Protein AF-A0A2V7I3N5-F1 (afdb_monomer_lite)

Foldseek 3Di:
DAFVVVLVVLVVVLVPDPDPVVNVVSVVVVLVPDDPVCNQLSVCVSVVHLGGPVDPFDLPDPDDDDDDDDDPDSRHGSVNSNVVSVVSSVD

Secondary structure (DSSP, 8-state):
--BHHHHHHHHHHHHH---HHHHHHHHHHHHHHS-GGGHHHHHHHHTT-SS-TT-------S-PPPP-PPPSS---BHHHHHHHHHHHHT-

Structure (mmCIF, N/CA/C/O backbone):
data_AF-A0A2V7I3N5-F1
#
_entry.id   AF-A0A2V7I3N5-F1
#
loop_
_atom_site.group_PDB
_atom_site.id
_atom_site.type_symbol
_atom_site.label_atom_id
_atom_site.label_alt_id
_atom_site.label_comp_id
_atom_site.label_asym_id
_atom_site.label_entity_id
_atom_site.label_seq_id
_atom_site.pdbx_PDB_ins_code
_atom_site.Cartn_x
_atom_site.Cartn_y
_atom_site.Cartn_z
_atom_site.occupancy
_atom_site.B_iso_or_equiv
_atom_site.auth_seq_id
_atom_site.auth_comp_id
_atom_site.auth_asym_id
_atom_site.auth_atom_id
_atom_site.pdbx_PDB_model_num
ATOM 1 N N . MET A 1 1 ? -1.489 -12.512 7.830 1.00 85.75 1 MET A N 1
ATOM 2 C CA . MET A 1 1 ? -0.550 -11.374 7.826 1.00 85.75 1 MET A CA 1
ATOM 3 C C . MET A 1 1 ? 0.335 -11.495 6.611 1.00 85.75 1 MET A C 1
ATOM 5 O O . MET A 1 1 ? 0.914 -12.555 6.395 1.00 85.75 1 MET A O 1
ATOM 9 N N . THR A 1 2 ? 0.387 -10.442 5.810 1.00 94.25 2 THR A N 1
ATOM 10 C CA . THR A 1 2 ? 1.047 -10.450 4.502 1.00 94.25 2 THR A CA 1
ATOM 11 C C . THR A 1 2 ? 2.511 -10.041 4.628 1.00 94.25 2 THR A C 1
ATOM 13 O O . THR A 1 2 ? 2.813 -9.009 5.236 1.00 94.25 2 THR A O 1
ATOM 16 N N . GLN A 1 3 ? 3.425 -10.803 4.019 1.00 95.69 3 GLN A N 1
ATOM 17 C CA . GLN A 1 3 ? 4.849 -10.472 4.043 1.00 95.69 3 GLN A CA 1
ATOM 18 C C . GLN A 1 3 ? 5.178 -9.355 3.039 1.00 95.69 3 GLN A C 1
ATOM 20 O O . GLN A 1 3 ? 4.708 -9.349 1.898 1.00 95.69 3 GLN A O 1
ATOM 25 N N . LEU A 1 4 ? 6.060 -8.424 3.416 1.00 95.81 4 LEU A N 1
ATOM 26 C CA . LEU A 1 4 ? 6.480 -7.318 2.552 1.00 95.81 4 LEU A CA 1
ATOM 27 C C . LEU A 1 4 ? 7.162 -7.815 1.269 1.00 95.81 4 LEU A C 1
ATOM 29 O O . LEU A 1 4 ? 6.988 -7.215 0.210 1.00 95.81 4 LEU A O 1
ATOM 33 N N . HIS A 1 5 ? 7.920 -8.914 1.327 1.00 95.38 5 HIS A N 1
ATOM 34 C CA . HIS A 1 5 ? 8.593 -9.442 0.137 1.00 95.38 5 HIS A CA 1
ATOM 35 C C . HIS A 1 5 ? 7.606 -9.989 -0.908 1.00 95.38 5 HIS A C 1
ATOM 37 O O . HIS A 1 5 ? 7.861 -9.870 -2.106 1.00 95.38 5 HIS A O 1
ATOM 43 N N . GLU A 1 6 ? 6.466 -10.545 -0.486 1.00 95.44 6 GLU A N 1
ATOM 44 C CA . GLU A 1 6 ? 5.401 -10.993 -1.393 1.00 95.44 6 GLU A CA 1
ATOM 45 C C . GLU A 1 6 ? 4.748 -9.794 -2.084 1.00 95.44 6 GLU A C 1
ATOM 47 O O . GLU A 1 6 ? 4.540 -9.801 -3.301 1.00 95.44 6 GLU A O 1
ATOM 52 N N . PHE A 1 7 ? 4.504 -8.725 -1.321 1.00 96.88 7 PHE A N 1
ATOM 53 C CA . PHE A 1 7 ? 4.026 -7.453 -1.851 1.00 96.88 7 PHE A CA 1
ATOM 54 C C . PHE A 1 7 ? 5.018 -6.835 -2.851 1.00 96.88 7 PHE A C 1
ATOM 56 O O . PHE A 1 7 ? 4.634 -6.433 -3.949 1.00 96.88 7 PHE A O 1
ATOM 63 N N . ALA A 1 8 ? 6.312 -6.810 -2.524 1.00 96.19 8 ALA A N 1
ATOM 64 C CA . ALA A 1 8 ? 7.351 -6.309 -3.420 1.00 96.19 8 ALA A CA 1
ATOM 65 C C . ALA A 1 8 ? 7.436 -7.132 -4.720 1.00 96.19 8 ALA A C 1
ATOM 67 O O . ALA A 1 8 ? 7.542 -6.566 -5.811 1.00 96.19 8 ALA A O 1
ATOM 68 N N . ALA A 1 9 ? 7.309 -8.460 -4.629 1.00 96.06 9 ALA A N 1
ATOM 69 C CA . ALA A 1 9 ? 7.256 -9.337 -5.796 1.00 96.06 9 ALA A CA 1
ATOM 70 C C . ALA A 1 9 ? 6.027 -9.052 -6.680 1.00 96.06 9 ALA A C 1
ATOM 72 O O . ALA A 1 9 ? 6.133 -9.059 -7.910 1.00 96.06 9 ALA A O 1
ATOM 73 N N . LEU A 1 10 ? 4.865 -8.756 -6.082 1.00 97.12 10 LEU A N 1
ATOM 74 C CA . LEU A 1 10 ? 3.690 -8.283 -6.818 1.00 97.12 10 LEU A CA 1
ATOM 75 C C . LEU A 1 10 ? 3.985 -6.971 -7.554 1.00 97.12 10 LEU A C 1
ATOM 77 O O . LEU A 1 10 ? 3.706 -6.888 -8.750 1.00 97.12 10 LEU A O 1
ATOM 81 N N . CYS A 1 11 ? 4.574 -5.976 -6.886 1.00 97.50 11 CYS A N 1
ATOM 82 C CA . CYS A 1 11 ? 4.941 -4.702 -7.509 1.00 97.50 11 CYS A CA 1
ATOM 83 C C . CYS A 1 11 ? 5.855 -4.901 -8.727 1.00 97.50 11 CYS A C 1
ATOM 85 O O . CYS A 1 11 ? 5.562 -4.362 -9.793 1.00 97.50 11 CYS A O 1
ATOM 87 N N . GLY A 1 12 ? 6.874 -5.764 -8.630 1.00 97.12 12 GLY A N 1
ATOM 88 C CA . GLY A 1 12 ? 7.745 -6.087 -9.768 1.00 97.12 12 GLY A CA 1
ATOM 89 C C . GLY A 1 12 ? 7.002 -6.737 -10.946 1.00 97.12 12 GLY A C 1
ATOM 90 O O . GLY A 1 12 ? 7.240 -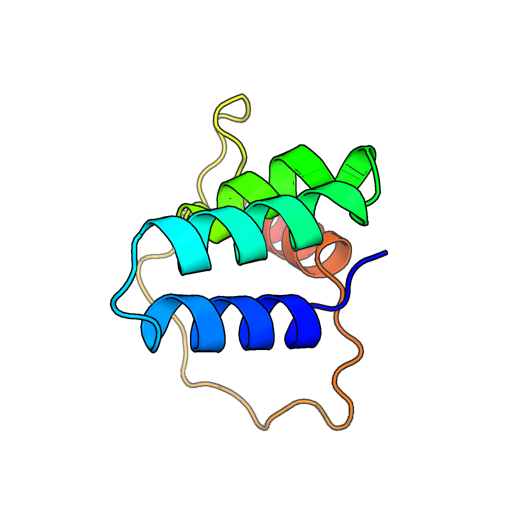6.412 -12.113 1.00 97.12 12 GLY A O 1
ATOM 91 N N . ARG A 1 13 ? 6.025 -7.614 -10.675 1.00 96.69 13 ARG A N 1
ATOM 92 C CA . ARG A 1 13 ? 5.156 -8.197 -11.720 1.00 96.69 13 ARG A CA 1
ATOM 93 C C . ARG A 1 13 ? 4.237 -7.149 -12.357 1.00 96.69 13 ARG A C 1
ATOM 95 O O . ARG A 1 13 ? 3.970 -7.208 -13.557 1.00 96.69 13 ARG A O 1
ATOM 102 N N . LEU A 1 14 ? 3.735 -6.198 -11.568 1.00 96.69 14 LEU A N 1
ATOM 103 C CA . LEU A 1 14 ? 2.897 -5.101 -12.059 1.00 96.69 14 LEU A CA 1
ATOM 104 C C . LEU A 1 14 ? 3.689 -4.115 -12.918 1.00 96.69 14 LEU A C 1
ATOM 106 O O . LEU A 1 14 ? 3.155 -3.617 -13.910 1.00 96.69 14 LEU A O 1
ATOM 110 N N . GLU A 1 15 ? 4.936 -3.835 -12.555 1.00 95.81 15 GLU A N 1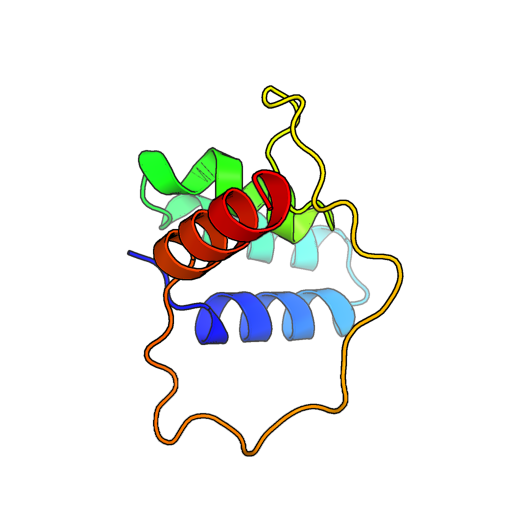
ATOM 111 C CA . GLU A 1 15 ? 5.834 -2.950 -13.295 1.00 95.81 15 GLU A CA 1
ATOM 112 C C . GLU A 1 15 ? 6.186 -3.533 -14.669 1.00 95.81 15 GLU A C 1
ATOM 114 O O . GLU A 1 15 ? 6.020 -2.868 -15.689 1.00 95.81 15 GLU A O 1
ATOM 119 N N . THR A 1 16 ? 6.566 -4.812 -14.703 1.00 95.62 16 THR A N 1
ATOM 120 C CA . THR A 1 16 ? 6.991 -5.512 -15.928 1.00 95.62 16 THR A CA 1
ATOM 121 C C . THR A 1 16 ? 5.844 -5.879 -16.875 1.00 95.62 16 THR A C 1
ATOM 123 O O . THR A 1 16 ? 6.078 -6.154 -18.053 1.00 95.62 16 THR A O 1
ATOM 126 N N . SER A 1 17 ? 4.592 -5.878 -16.408 1.00 93.62 17 SER A N 1
ATOM 127 C CA . SER A 1 17 ? 3.437 -6.185 -17.255 1.00 93.62 17 SER A CA 1
ATOM 128 C C . SER A 1 17 ? 3.023 -4.986 -18.127 1.00 93.62 17 SER A C 1
ATOM 130 O O . SER A 1 17 ? 2.727 -3.914 -17.595 1.00 93.62 17 SER A O 1
ATOM 132 N N . PRO A 1 18 ? 2.892 -5.133 -19.459 1.00 88.56 18 PRO A N 1
ATOM 133 C CA . PRO A 1 18 ? 2.402 -4.057 -20.321 1.00 88.56 18 PRO A CA 1
ATOM 134 C C . PRO A 1 18 ? 0.868 -4.020 -20.424 1.00 88.56 18 PRO A C 1
ATOM 136 O O . PRO A 1 18 ? 0.303 -3.045 -20.919 1.00 88.56 18 PRO A O 1
ATOM 139 N N . ARG A 1 19 ? 0.159 -5.074 -19.988 1.00 95.44 19 ARG A N 1
ATOM 140 C CA . ARG A 1 19 ? -1.286 -5.212 -20.224 1.00 95.44 19 ARG A CA 1
ATOM 141 C C . ARG A 1 19 ? -2.092 -4.809 -19.000 1.00 95.44 19 ARG A C 1
ATOM 143 O O . ARG A 1 19 ? -1.993 -5.414 -17.936 1.00 95.44 19 ARG A O 1
ATOM 150 N N . ARG A 1 20 ? -2.986 -3.836 -19.181 1.00 96.00 20 ARG A N 1
ATOM 151 C CA . ARG A 1 20 ? -3.877 -3.343 -18.118 1.00 96.00 20 ARG A CA 1
ATOM 152 C C . ARG A 1 20 ? -4.720 -4.452 -17.472 1.00 96.00 20 ARG A C 1
ATOM 154 O O . ARG A 1 20 ? -4.875 -4.448 -16.256 1.00 96.00 20 ARG A O 1
ATOM 161 N N . LEU A 1 21 ? -5.248 -5.393 -18.260 1.00 97.56 21 LEU A N 1
ATOM 162 C CA . LEU A 1 21 ? -6.064 -6.498 -17.736 1.00 97.56 21 LEU A CA 1
ATOM 163 C C . LEU A 1 21 ? -5.242 -7.494 -16.910 1.00 97.56 21 LEU A C 1
ATOM 165 O O . LEU A 1 21 ? -5.727 -7.970 -15.887 1.00 97.56 21 LEU A O 1
ATOM 169 N N . ASP A 1 22 ? -3.987 -7.742 -17.295 1.00 96.19 22 ASP A N 1
ATOM 170 C CA . ASP A 1 22 ? -3.082 -8.592 -16.518 1.00 96.19 22 ASP A CA 1
ATOM 171 C C . ASP A 1 22 ? -2.809 -7.949 -15.152 1.00 96.19 22 ASP A C 1
ATOM 173 O O . ASP A 1 22 ? -2.936 -8.614 -14.126 1.00 96.19 22 ASP A O 1
ATOM 177 N N . LYS A 1 23 ? -2.540 -6.633 -15.113 1.00 97.31 23 LYS A N 1
ATOM 178 C CA . LYS A 1 23 ? -2.389 -5.891 -13.848 1.00 97.31 23 LYS A CA 1
ATOM 179 C C . LYS A 1 23 ? -3.646 -5.963 -12.983 1.00 97.31 23 LYS A C 1
ATOM 181 O O . LYS A 1 23 ? -3.542 -6.208 -11.786 1.00 97.31 23 LYS A O 1
ATOM 186 N N . LEU A 1 24 ? -4.827 -5.794 -13.583 1.00 97.75 24 LEU A N 1
ATOM 187 C CA . LEU A 1 24 ? -6.101 -5.889 -12.865 1.00 97.75 24 LEU A CA 1
ATOM 188 C C . LEU A 1 24 ? -6.274 -7.271 -12.230 1.00 97.75 24 LEU A C 1
ATOM 190 O O . LEU A 1 24 ? -6.629 -7.353 -11.058 1.00 97.75 24 LEU A O 1
ATOM 194 N N . ARG A 1 25 ? -5.975 -8.348 -12.968 1.00 97.31 25 ARG A N 1
ATOM 195 C CA . ARG A 1 25 ? -6.044 -9.716 -12.440 1.00 97.31 25 ARG A CA 1
ATOM 196 C C . ARG A 1 25 ? -5.087 -9.920 -11.267 1.00 97.31 25 ARG A C 1
ATOM 198 O O . ARG A 1 25 ? -5.514 -10.443 -10.245 1.00 97.31 25 ARG A O 1
ATOM 205 N N . LEU A 1 26 ? -3.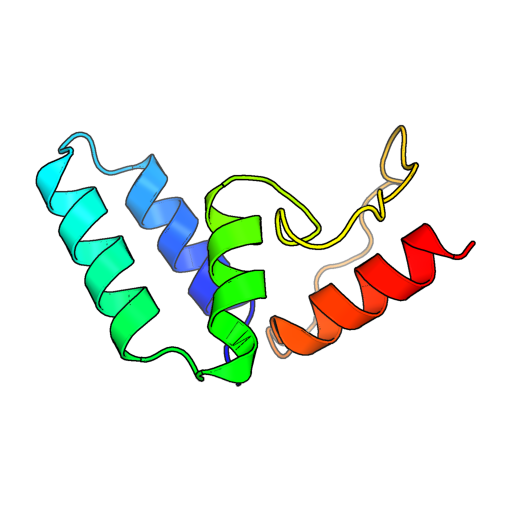838 -9.472 -11.396 1.00 97.25 26 LEU A N 1
ATOM 206 C CA . LEU A 1 26 ? -2.822 -9.576 -10.343 1.00 97.25 26 LEU A CA 1
ATOM 207 C C . LEU A 1 26 ? -3.245 -8.859 -9.058 1.00 97.25 26 LEU A C 1
ATOM 209 O O . LEU A 1 26 ? -3.177 -9.437 -7.976 1.00 97.25 26 LEU A O 1
ATOM 213 N N . VAL A 1 27 ? -3.727 -7.620 -9.181 1.00 97.25 27 VAL A N 1
ATOM 214 C CA . VAL A 1 27 ? -4.226 -6.849 -8.035 1.00 97.25 27 VAL A CA 1
ATOM 215 C C . VAL A 1 27 ? -5.461 -7.516 -7.429 1.00 97.25 27 VAL A C 1
ATOM 217 O O . VAL A 1 27 ? -5.550 -7.641 -6.213 1.00 97.25 27 VAL A O 1
ATOM 220 N N . ALA A 1 28 ? -6.402 -7.990 -8.249 1.00 97.81 28 ALA A N 1
ATOM 221 C CA . ALA A 1 28 ? -7.607 -8.655 -7.759 1.00 97.81 28 ALA A CA 1
ATOM 222 C C . ALA A 1 28 ? -7.311 -9.983 -7.042 1.00 97.81 28 ALA A C 1
ATOM 224 O O . ALA A 1 28 ? -8.022 -10.334 -6.104 1.00 97.81 28 ALA A O 1
ATOM 225 N N . GLU A 1 29 ? -6.301 -10.733 -7.488 1.00 96.88 29 GLU A N 1
ATOM 226 C CA . GLU A 1 29 ? -5.829 -11.949 -6.816 1.00 96.88 29 GLU A CA 1
ATOM 227 C C . GLU A 1 29 ? -5.190 -11.624 -5.465 1.00 96.88 29 GLU A C 1
ATOM 229 O O . GLU A 1 29 ? -5.543 -12.251 -4.472 1.00 96.88 29 GLU A O 1
ATOM 234 N N . PHE A 1 30 ? -4.331 -10.604 -5.411 1.00 96.75 30 PHE A N 1
ATOM 235 C CA . PHE A 1 30 ? -3.721 -10.137 -4.167 1.00 96.75 30 PHE A CA 1
ATOM 236 C C . PHE A 1 30 ? -4.763 -9.667 -3.142 1.00 96.75 30 PHE A C 1
ATOM 238 O O . PHE A 1 30 ? -4.766 -10.124 -2.005 1.00 96.75 30 PHE A O 1
ATOM 245 N N . LEU A 1 31 ? -5.703 -8.811 -3.552 1.00 96.25 31 LEU A N 1
ATOM 246 C CA . LEU A 1 31 ? -6.740 -8.296 -2.652 1.00 96.25 31 LEU A CA 1
ATOM 247 C C . LEU A 1 31 ? -7.695 -9.389 -2.150 1.00 96.25 31 LEU A C 1
ATOM 249 O O . LEU A 1 31 ? -8.278 -9.236 -1.084 1.00 96.25 31 LEU A O 1
ATOM 253 N N . ARG A 1 32 ? -7.868 -10.485 -2.901 1.00 96.31 32 ARG A N 1
ATOM 254 C CA . ARG A 1 32 ? -8.742 -11.604 -2.511 1.00 96.31 32 ARG A CA 1
ATOM 255 C C . ARG A 1 32 ? -8.204 -12.424 -1.344 1.00 96.31 32 ARG A C 1
ATOM 257 O O . ARG A 1 32 ? -9.002 -13.032 -0.640 1.00 96.31 32 ARG A O 1
ATOM 264 N N . VAL A 1 33 ? -6.884 -12.494 -1.197 1.00 95.31 33 VAL A N 1
ATOM 265 C CA . VAL A 1 33 ? -6.224 -13.294 -0.153 1.00 95.31 33 VAL A CA 1
ATOM 266 C C . VAL A 1 33 ? -5.794 -12.456 1.044 1.00 95.31 33 VAL A C 1
ATOM 268 O O . VAL A 1 33 ? -5.335 -13.008 2.037 1.00 95.31 33 VAL A O 1
ATOM 271 N N . LEU A 1 34 ? -5.928 -11.134 0.944 1.00 95.44 34 LEU A N 1
ATOM 272 C CA . LEU A 1 34 ? -5.518 -10.217 1.989 1.00 95.44 34 LEU A CA 1
ATOM 273 C C . LEU A 1 34 ? -6.470 -10.286 3.186 1.00 95.44 34 LEU A C 1
ATOM 275 O O . LEU A 1 34 ? -7.693 -10.318 3.022 1.00 95.44 34 LEU A O 1
ATOM 279 N N . ASP A 1 35 ? -5.907 -10.230 4.390 1.00 93.94 35 ASP A N 1
ATOM 280 C CA . ASP A 1 35 ? -6.700 -10.103 5.607 1.00 93.94 35 ASP A CA 1
ATOM 281 C C . ASP A 1 35 ? -7.489 -8.783 5.583 1.00 93.94 35 ASP A C 1
ATOM 283 O O . ASP A 1 35 ? -6.979 -7.738 5.173 1.00 93.94 35 ASP A O 1
ATOM 287 N N . ALA A 1 36 ? -8.736 -8.797 6.067 1.00 93.25 36 ALA A N 1
ATOM 288 C CA . ALA A 1 36 ? -9.620 -7.625 6.013 1.00 93.25 36 ALA A CA 1
ATOM 289 C C . ALA A 1 36 ? -9.012 -6.377 6.686 1.00 93.25 36 ALA A C 1
ATOM 291 O O . ALA A 1 36 ? -9.202 -5.259 6.208 1.00 93.25 36 ALA A O 1
ATOM 292 N N . GLY A 1 37 ? -8.244 -6.572 7.765 1.00 92.88 37 GLY A N 1
ATOM 293 C CA . GLY A 1 37 ? -7.533 -5.497 8.465 1.00 92.88 37 GLY A CA 1
ATOM 294 C C . GLY A 1 37 ? -6.341 -4.918 7.693 1.00 92.88 37 GLY A C 1
ATOM 295 O O . GLY A 1 37 ? -5.914 -3.807 7.985 1.00 92.88 37 GLY A O 1
ATOM 296 N N . GLU A 1 38 ? -5.823 -5.627 6.690 1.00 95.12 38 GLU A N 1
ATOM 297 C CA . GLU A 1 38 ? -4.675 -5.199 5.885 1.00 95.12 38 GLU A CA 1
ATOM 298 C C . GLU A 1 38 ? -5.099 -4.492 4.585 1.00 95.12 38 GLU A C 1
ATOM 300 O O . GLU A 1 38 ? -4.272 -3.840 3.952 1.00 95.12 38 GLU A O 1
ATOM 305 N N . VAL A 1 39 ? -6.378 -4.564 4.184 1.00 95.69 39 VAL A N 1
ATOM 306 C CA . VAL A 1 39 ? -6.874 -4.033 2.893 1.00 95.69 39 VAL A CA 1
ATOM 307 C C . VAL A 1 39 ? -6.577 -2.552 2.714 1.00 95.69 39 VAL A C 1
ATOM 309 O O . VAL A 1 39 ? -6.064 -2.155 1.666 1.00 95.69 39 VAL A O 1
ATOM 312 N N . ALA A 1 40 ? -6.860 -1.730 3.725 1.00 95.50 40 ALA A N 1
ATOM 313 C CA . ALA A 1 40 ? -6.608 -0.294 3.645 1.00 95.50 40 ALA A CA 1
ATOM 314 C C . ALA A 1 40 ? -5.114 0.002 3.416 1.00 95.50 40 ALA A C 1
ATOM 316 O O . ALA A 1 40 ? -4.766 0.786 2.530 1.00 95.50 40 ALA A O 1
ATOM 317 N N . THR A 1 41 ? -4.241 -0.682 4.158 1.00 96.19 41 THR A N 1
ATOM 318 C CA . THR A 1 41 ? -2.781 -0.570 4.053 1.00 96.19 41 THR A CA 1
ATOM 319 C C . THR A 1 41 ? -2.271 -1.064 2.700 1.00 96.19 41 THR A C 1
ATOM 321 O O . THR A 1 41 ? -1.537 -0.354 2.017 1.00 96.19 41 THR A O 1
ATOM 324 N N . GLY A 1 42 ? -2.707 -2.246 2.257 1.00 96.44 42 GLY A N 1
ATOM 325 C CA . GLY A 1 42 ? -2.300 -2.823 0.976 1.00 96.44 42 GLY A CA 1
ATOM 326 C C . GLY A 1 42 ? -2.674 -1.935 -0.214 1.00 96.44 42 GLY A C 1
ATOM 327 O O . GLY A 1 42 ? -1.864 -1.733 -1.119 1.00 96.44 42 GLY A O 1
ATOM 328 N N . VAL A 1 43 ? -3.871 -1.338 -0.199 1.00 96.75 43 VAL A N 1
ATOM 329 C CA . VAL A 1 43 ? -4.308 -0.383 -1.233 1.00 96.75 43 VAL A CA 1
ATOM 330 C C . VAL A 1 43 ? -3.514 0.925 -1.169 1.00 96.75 43 VAL A C 1
ATOM 332 O O . VAL A 1 43 ? -3.131 1.457 -2.216 1.00 96.75 43 VAL A O 1
ATOM 335 N N . ALA A 1 44 ? -3.232 1.445 0.030 1.00 97.50 44 ALA A N 1
ATOM 336 C CA . ALA A 1 44 ? -2.382 2.624 0.187 1.00 97.50 44 ALA A CA 1
ATOM 337 C C . ALA A 1 44 ? -1.015 2.390 -0.473 1.00 97.50 44 ALA A C 1
ATOM 339 O O . ALA A 1 44 ? -0.613 3.162 -1.346 1.00 97.50 44 ALA A O 1
ATOM 340 N N . TYR A 1 45 ? -0.370 1.261 -0.172 1.00 97.44 45 TYR A N 1
ATOM 341 C CA . TYR A 1 45 ? 0.957 0.936 -0.695 1.00 97.44 45 TYR A CA 1
ATOM 342 C C . TYR A 1 45 ? 0.949 0.705 -2.210 1.00 97.44 45 TYR A C 1
ATOM 344 O O . TYR A 1 45 ? 1.805 1.248 -2.906 1.00 97.44 45 TYR A O 1
ATOM 352 N N . LEU A 1 46 ? -0.050 -0.008 -2.756 1.00 96.69 46 LEU A N 1
ATOM 353 C CA . LEU A 1 46 ? -0.204 -0.194 -4.212 1.00 96.69 46 LEU A CA 1
ATOM 354 C C . LEU A 1 46 ? -0.322 1.132 -4.968 1.00 96.69 46 LEU A C 1
ATOM 356 O O . LEU A 1 46 ? 0.035 1.216 -6.142 1.00 96.69 46 LEU A O 1
ATOM 360 N N . THR A 1 47 ? -0.850 2.161 -4.307 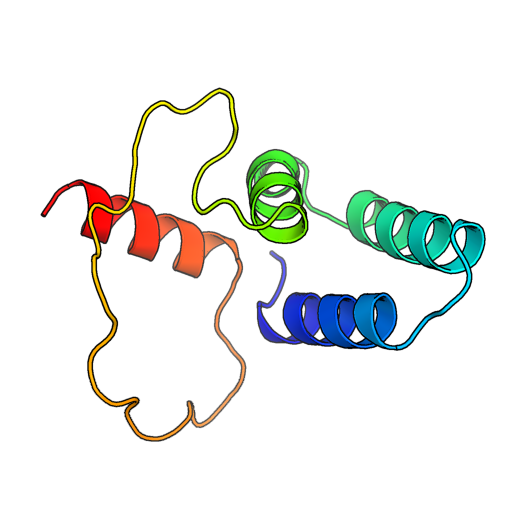1.00 95.25 47 THR A N 1
ATOM 361 C CA . THR A 1 47 ? -1.022 3.497 -4.883 1.00 95.25 47 THR A CA 1
ATOM 362 C C . THR A 1 47 ? 0.086 4.472 -4.488 1.00 95.25 47 THR A C 1
ATOM 364 O O . THR A 1 47 ? -0.049 5.671 -4.732 1.00 95.25 47 THR A O 1
ATOM 367 N N . GLY A 1 48 ? 1.181 3.972 -3.904 1.00 94.38 48 GLY A N 1
ATOM 368 C CA . GLY A 1 48 ? 2.355 4.768 -3.547 1.00 94.38 48 GLY A CA 1
ATOM 369 C C . GLY A 1 48 ? 2.142 5.698 -2.351 1.00 94.38 48 GLY A C 1
ATOM 370 O O . GLY A 1 48 ? 2.787 6.740 -2.268 1.00 94.38 48 GLY A O 1
ATOM 371 N N . ARG A 1 49 ? 1.221 5.367 -1.439 1.00 95.88 49 ARG A N 1
ATOM 372 C CA . ARG A 1 49 ? 0.923 6.154 -0.233 1.00 95.88 49 ARG A CA 1
ATOM 373 C C . ARG A 1 49 ? 1.329 5.396 1.021 1.00 95.88 49 ARG A C 1
ATOM 375 O O . ARG A 1 49 ? 1.080 4.206 1.110 1.00 95.88 49 ARG A O 1
ATOM 382 N N . ALA A 1 50 ? 1.883 6.097 2.009 1.00 96.06 50 ALA A N 1
ATOM 383 C CA . ALA A 1 50 ? 2.236 5.509 3.305 1.00 96.06 50 ALA A CA 1
ATOM 384 C C . ALA A 1 50 ? 1.017 5.244 4.208 1.00 96.06 50 ALA A C 1
ATOM 386 O O . ALA A 1 50 ? 1.045 4.319 5.013 1.00 96.06 50 ALA A O 1
ATOM 387 N N . PHE A 1 51 ? -0.047 6.035 4.050 1.00 96.94 51 PHE A N 1
ATOM 388 C CA . PHE A 1 51 ? -1.269 5.949 4.849 1.00 96.94 51 PHE A CA 1
ATOM 389 C C . PHE A 1 51 ? -2.510 5.846 3.946 1.00 96.94 51 PHE A C 1
ATOM 391 O O . PHE A 1 51 ? -2.504 6.391 2.830 1.00 96.94 51 PHE A O 1
ATOM 398 N N . PRO A 1 52 ? -3.578 5.152 4.387 1.00 95.31 52 PRO A N 1
ATOM 399 C CA . PRO A 1 52 ? -4.861 5.140 3.689 1.00 95.31 52 PRO A CA 1
ATOM 400 C C . PRO A 1 52 ? -5.455 6.544 3.552 1.00 95.31 52 PRO A C 1
ATOM 402 O O . PRO A 1 52 ? -5.241 7.407 4.391 1.00 95.31 52 PRO A O 1
ATOM 405 N N . THR A 1 53 ? -6.280 6.777 2.527 1.00 90.75 53 THR A N 1
ATOM 406 C CA . THR A 1 53 ? -6.895 8.099 2.281 1.00 90.75 53 THR A CA 1
ATOM 407 C C . THR A 1 53 ? -7.789 8.593 3.423 1.00 90.75 53 THR A C 1
ATOM 409 O O . THR A 1 53 ? -7.970 9.795 3.580 1.00 90.75 53 THR A O 1
ATOM 412 N N . SER A 1 54 ? -8.344 7.684 4.226 1.00 89.69 54 SER A N 1
ATOM 413 C CA . SER A 1 54 ? -9.124 8.021 5.422 1.00 89.69 54 SER A CA 1
ATOM 414 C C . SER A 1 54 ? -8.275 8.559 6.576 1.00 89.69 54 SER A C 1
ATOM 416 O O . SER A 1 54 ? -8.827 9.010 7.575 1.00 89.69 54 SER A O 1
ATOM 418 N N . GLU A 1 55 ? -6.951 8.475 6.471 1.00 92.81 55 GLU A N 1
ATOM 419 C CA . GLU A 1 55 ? -6.017 8.795 7.534 1.00 92.81 55 GLU A CA 1
ATOM 420 C C . GLU A 1 55 ? -5.180 10.033 7.160 1.00 92.81 55 GLU A C 1
ATOM 422 O O . GLU A 1 55 ? -4.482 10.019 6.147 1.00 92.81 55 GLU A O 1
ATOM 427 N N . PRO A 1 56 ? -5.227 11.121 7.952 1.00 91.56 56 PRO A N 1
ATOM 428 C CA . PRO A 1 56 ? -4.616 12.400 7.578 1.00 91.56 56 PRO A CA 1
ATOM 429 C C . PRO A 1 56 ? -3.106 12.485 7.857 1.00 91.56 56 PRO A C 1
ATOM 431 O O . PRO A 1 56 ? -2.498 13.517 7.570 1.00 91.56 56 PRO A O 1
ATOM 434 N N . ARG A 1 57 ? -2.497 11.448 8.450 1.00 94.50 57 ARG A N 1
ATOM 435 C CA . ARG A 1 57 ? -1.069 11.440 8.799 1.00 94.50 57 ARG A CA 1
ATOM 436 C C . ARG A 1 57 ? -0.192 11.455 7.546 1.00 94.50 57 ARG A C 1
ATOM 438 O O . ARG A 1 57 ? -0.558 10.947 6.488 1.00 94.50 57 ARG A O 1
ATOM 445 N N . VAL A 1 58 ? 0.996 12.036 7.683 1.00 94.12 58 VAL A N 1
ATOM 446 C CA . VAL A 1 58 ? 2.038 12.067 6.650 1.00 94.12 58 VAL A CA 1
ATOM 447 C C . VAL A 1 58 ? 3.377 11.720 7.287 1.00 94.12 58 VAL A C 1
ATOM 449 O O . VAL A 1 58 ? 3.598 12.044 8.446 1.00 94.12 58 VAL A O 1
ATOM 452 N N . LEU A 1 59 ? 4.282 11.082 6.538 1.00 94.44 59 LEU A N 1
ATOM 453 C CA . LEU A 1 59 ? 5.577 10.659 7.093 1.00 94.44 59 LEU A CA 1
ATOM 454 C C . LEU A 1 59 ? 6.501 11.829 7.449 1.00 94.44 59 LEU A C 1
ATOM 456 O O . LEU A 1 59 ? 7.430 11.647 8.218 1.00 94.44 59 LEU A O 1
ATOM 460 N N . GLY A 1 60 ? 6.334 12.994 6.816 1.00 92.81 60 GLY A N 1
ATOM 461 C CA . GLY A 1 60 ? 7.208 14.149 7.056 1.00 92.81 60 GLY A CA 1
ATOM 462 C C . GLY A 1 60 ? 8.674 13.964 6.629 1.00 92.81 60 GLY A C 1
ATOM 463 O O . GLY A 1 60 ? 9.498 14.834 6.897 1.00 92.81 60 GLY A O 1
ATOM 464 N N . VAL A 1 61 ? 9.022 12.873 5.933 1.00 90.81 61 VAL A N 1
ATOM 465 C CA . VAL A 1 61 ? 10.403 12.596 5.508 1.00 90.81 61 VAL A CA 1
ATOM 466 C C . VAL A 1 61 ? 10.734 13.259 4.172 1.00 90.81 61 VAL A C 1
ATOM 468 O O . VAL A 1 61 ? 10.037 13.084 3.174 1.00 90.81 61 VAL A O 1
ATOM 471 N N . ARG A 1 62 ? 11.841 14.010 4.133 1.00 91.00 62 ARG A N 1
ATOM 472 C CA . ARG A 1 62 ? 12.363 14.617 2.895 1.00 91.00 62 ARG A CA 1
ATOM 473 C C . ARG A 1 62 ? 13.288 13.677 2.115 1.00 91.00 62 ARG A C 1
ATOM 475 O O . ARG A 1 62 ? 13.392 13.792 0.898 1.00 91.00 62 ARG A O 1
ATOM 482 N N . GLY A 1 63 ? 13.986 12.788 2.807 1.00 89.81 63 GLY A N 1
ATOM 483 C CA . GLY A 1 63 ? 14.950 11.863 2.226 1.00 89.81 63 GLY A CA 1
ATOM 484 C C . GLY A 1 63 ? 15.205 10.700 3.173 1.00 89.81 63 GLY A C 1
ATOM 485 O O . GLY A 1 63 ? 14.863 10.775 4.353 1.00 89.81 63 GLY A O 1
ATOM 486 N N . LEU A 1 64 ? 15.782 9.631 2.639 1.00 88.38 64 LEU A N 1
ATOM 487 C CA . LEU A 1 64 ? 16.170 8.457 3.411 1.00 88.38 64 LEU A CA 1
ATOM 488 C C . LEU A 1 64 ? 17.686 8.477 3.648 1.00 88.38 64 LEU A C 1
ATOM 490 O O . LEU A 1 64 ? 18.422 8.937 2.768 1.00 88.38 64 LEU A O 1
ATOM 494 N N . PRO A 1 65 ? 18.161 8.007 4.814 1.00 87.38 65 PRO A N 1
ATOM 495 C CA . PRO A 1 65 ? 19.583 7.774 5.029 1.00 87.38 65 PRO A CA 1
ATOM 496 C C . PRO A 1 65 ? 20.095 6.670 4.095 1.00 87.38 65 PRO A C 1
ATOM 498 O O . PRO A 1 65 ? 19.315 5.955 3.460 1.00 87.38 65 PRO A O 1
ATOM 501 N N . GLU A 1 66 ? 21.417 6.522 4.026 1.00 90.56 66 GLU A N 1
ATOM 502 C CA . GLU A 1 66 ? 22.029 5.391 3.332 1.00 90.56 66 GLU A CA 1
ATOM 503 C C . GLU A 1 66 ? 21.496 4.071 3.906 1.00 90.56 66 GLU A C 1
ATOM 505 O O . GLU A 1 66 ? 21.362 3.909 5.124 1.00 90.56 66 GLU A O 1
ATOM 510 N N . ALA A 1 67 ? 21.132 3.149 3.016 1.00 86.38 67 ALA A N 1
ATOM 511 C CA . ALA A 1 67 ? 20.562 1.876 3.418 1.00 86.38 67 ALA A CA 1
ATOM 512 C C . ALA A 1 67 ? 21.603 1.033 4.166 1.00 86.38 67 ALA A C 1
ATOM 514 O O . ALA A 1 67 ? 22.756 0.923 3.750 1.00 86.38 67 ALA A O 1
ATOM 515 N N . GLY A 1 68 ? 21.172 0.409 5.262 1.00 85.62 68 GLY A N 1
ATOM 516 C CA . GLY A 1 68 ? 21.969 -0.590 5.966 1.00 85.62 68 GLY A CA 1
ATOM 517 C C . GLY A 1 68 ? 22.078 -1.912 5.193 1.00 85.62 68 GLY A C 1
ATOM 518 O O . GLY A 1 68 ? 21.510 -2.058 4.106 1.00 85.62 68 GLY A O 1
ATOM 519 N N . PRO A 1 69 ? 22.785 -2.907 5.757 1.00 87.44 69 PRO A N 1
ATOM 520 C CA . PRO A 1 69 ? 22.813 -4.247 5.187 1.00 87.44 69 PRO A CA 1
ATOM 521 C C . PRO A 1 69 ? 21.391 -4.831 5.098 1.00 87.44 69 PRO A C 1
ATOM 523 O O . PRO A 1 69 ? 20.544 -4.525 5.943 1.00 87.44 69 PRO A O 1
ATOM 526 N N . PRO A 1 70 ? 21.113 -5.674 4.090 1.00 83.25 70 PRO A N 1
ATOM 527 C CA . PRO A 1 70 ? 19.807 -6.300 3.937 1.00 83.25 70 PRO A CA 1
ATOM 528 C C . PRO A 1 70 ? 19.474 -7.195 5.136 1.00 83.25 70 PRO A C 1
ATOM 530 O O . PRO A 1 70 ? 20.361 -7.727 5.807 1.00 83.25 70 PRO A O 1
ATOM 533 N N . ALA A 1 71 ? 18.177 -7.387 5.380 1.00 82.12 71 ALA A N 1
ATOM 534 C CA . ALA A 1 71 ? 17.706 -8.329 6.388 1.00 82.12 71 ALA A CA 1
ATOM 535 C C . ALA A 1 71 ? 18.165 -9.761 6.058 1.00 82.12 71 ALA A C 1
ATOM 537 O O . ALA A 1 71 ? 18.179 -10.161 4.894 1.00 82.12 71 ALA A O 1
ATOM 538 N N . VAL A 1 72 ? 18.514 -10.529 7.096 1.00 86.12 72 VAL A N 1
ATOM 539 C CA . VAL A 1 72 ? 18.968 -11.928 6.968 1.00 86.12 72 VAL A CA 1
ATOM 540 C C . VAL 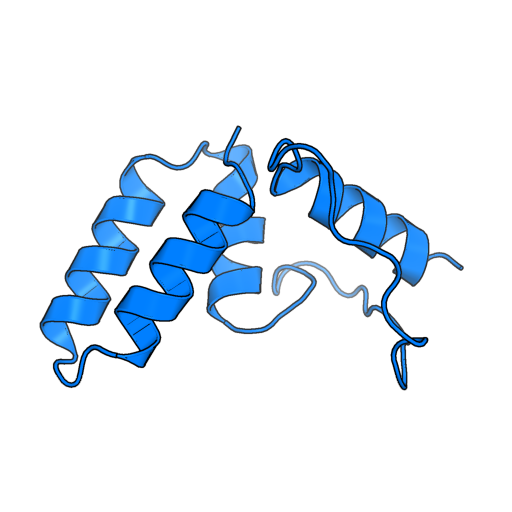A 1 72 ? 17.860 -12.823 6.406 1.00 86.12 72 VAL A C 1
ATOM 542 O O . VAL A 1 72 ? 18.128 -13.707 5.598 1.00 86.12 72 VAL A O 1
ATOM 545 N N . GLU A 1 73 ? 16.611 -12.554 6.791 1.00 87.44 73 GLU A N 1
ATOM 546 C CA . GLU A 1 73 ? 15.422 -13.244 6.298 1.00 87.44 73 GLU A CA 1
ATOM 547 C C . GLU A 1 73 ? 14.323 -12.226 5.961 1.00 87.44 73 GLU A C 1
ATOM 549 O O . GLU A 1 73 ? 14.208 -11.195 6.634 1.00 87.44 73 GLU A O 1
ATOM 554 N N . PRO A 1 74 ? 13.490 -12.485 4.938 1.00 83.94 74 PRO A N 1
ATOM 555 C CA . PRO A 1 74 ? 12.411 -11.589 4.542 1.00 83.94 74 PRO A CA 1
ATOM 556 C C . PRO A 1 74 ? 11.180 -11.768 5.453 1.00 83.94 74 PRO A C 1
ATOM 558 O O . PRO A 1 74 ? 10.100 -12.147 5.006 1.00 83.94 74 PRO A O 1
ATOM 561 N N . SER A 1 75 ? 11.339 -11.519 6.752 1.00 91.81 75 SER A N 1
ATOM 562 C CA . SER A 1 75 ? 10.300 -11.753 7.764 1.00 91.81 75 SER A CA 1
ATOM 563 C C . SER A 1 75 ? 9.346 -10.574 7.980 1.00 91.81 75 SER A C 1
ATOM 565 O O . SER A 1 75 ? 8.295 -10.768 8.583 1.00 91.81 75 SER A O 1
ATOM 567 N N . LEU A 1 76 ? 9.671 -9.385 7.463 1.00 94.88 76 LEU A N 1
ATOM 568 C CA . LEU A 1 76 ? 8.903 -8.161 7.699 1.00 94.88 76 LEU A CA 1
ATOM 569 C C . LEU A 1 76 ? 7.501 -8.224 7.072 1.00 94.88 76 LEU A C 1
ATOM 571 O O . LEU A 1 76 ? 7.359 -8.501 5.879 1.00 94.88 76 LEU A O 1
ATOM 575 N N . THR A 1 77 ? 6.479 -7.908 7.861 1.00 96.00 77 THR A N 1
ATOM 576 C CA . THR A 1 77 ? 5.064 -7.884 7.453 1.00 96.00 77 THR A CA 1
ATOM 577 C C . THR A 1 77 ? 4.597 -6.484 7.042 1.00 96.00 77 THR A C 1
ATOM 579 O O . THR A 1 77 ? 5.183 -5.471 7.427 1.00 96.00 77 THR A O 1
ATOM 582 N N . LEU A 1 78 ? 3.482 -6.392 6.307 1.00 96.00 78 LEU A N 1
ATOM 583 C CA . LEU A 1 78 ? 2.846 -5.099 6.008 1.00 96.00 78 LEU A CA 1
ATOM 584 C C . LEU A 1 78 ? 2.377 -4.362 7.271 1.00 96.00 78 LEU A C 1
ATOM 586 O O . LEU A 1 78 ? 2.445 -3.135 7.324 1.00 96.00 78 LEU A O 1
ATOM 590 N N . ALA A 1 79 ? 1.918 -5.092 8.288 1.00 95.56 79 ALA A N 1
ATOM 591 C CA . ALA A 1 79 ? 1.477 -4.506 9.549 1.00 95.56 79 ALA A CA 1
ATOM 592 C C . ALA A 1 79 ? 2.637 -3.877 10.336 1.00 95.56 79 ALA A C 1
ATOM 594 O O . ALA A 1 79 ? 2.491 -2.777 10.866 1.00 95.56 79 ALA A O 1
ATOM 595 N N . GLU A 1 80 ? 3.801 -4.527 10.370 1.00 96.44 80 GLU A N 1
ATOM 596 C CA . GLU A 1 80 ? 5.002 -3.970 11.002 1.00 96.44 80 GLU A CA 1
ATOM 597 C C . GLU A 1 80 ? 5.512 -2.731 10.260 1.00 96.44 80 GLU A C 1
ATOM 599 O O . GLU A 1 80 ? 5.880 -1.746 10.898 1.00 96.44 80 GLU A O 1
ATOM 604 N N . VAL A 1 81 ? 5.469 -2.728 8.920 1.00 96.62 81 VAL A N 1
ATOM 605 C CA . VAL A 1 81 ? 5.787 -1.526 8.125 1.00 96.62 81 VAL A CA 1
ATOM 606 C C . VAL A 1 81 ? 4.815 -0.391 8.447 1.00 96.62 81 VAL A C 1
ATOM 608 O O . VAL A 1 81 ? 5.248 0.742 8.650 1.00 96.62 81 VAL A O 1
ATOM 611 N N . ALA A 1 82 ? 3.515 -0.680 8.547 1.00 96.69 82 ALA A N 1
ATOM 612 C CA . ALA A 1 82 ? 2.511 0.319 8.899 1.00 96.69 82 ALA A CA 1
ATOM 613 C C . ALA A 1 82 ? 2.743 0.898 10.302 1.00 96.69 82 ALA A C 1
ATOM 615 O O . ALA A 1 82 ? 2.668 2.114 10.483 1.00 96.69 82 ALA A O 1
ATOM 616 N N . ALA A 1 83 ? 3.088 0.052 11.276 1.00 96.50 83 ALA A N 1
ATOM 617 C CA . ALA A 1 83 ? 3.443 0.490 12.623 1.00 96.50 83 ALA A CA 1
ATOM 618 C C . ALA A 1 83 ? 4.703 1.374 12.625 1.00 96.50 83 ALA A C 1
ATOM 620 O O . ALA A 1 83 ? 4.720 2.419 13.274 1.00 96.50 83 ALA A O 1
ATOM 621 N N . ALA A 1 84 ? 5.732 1.009 11.854 1.00 96.44 84 ALA A N 1
ATOM 622 C CA . ALA A 1 84 ? 6.946 1.810 11.720 1.00 96.44 84 ALA A CA 1
ATOM 623 C C . ALA A 1 84 ? 6.674 3.170 11.054 1.00 96.44 84 ALA A C 1
ATOM 625 O O . ALA A 1 84 ? 7.162 4.196 11.520 1.00 96.44 84 ALA A O 1
ATOM 626 N N . PHE A 1 85 ? 5.859 3.205 9.997 1.00 96.81 85 PHE A N 1
ATOM 627 C CA . PHE A 1 85 ? 5.434 4.451 9.356 1.00 96.81 85 PHE A CA 1
ATOM 628 C C . PHE A 1 85 ? 4.640 5.349 10.304 1.00 96.81 85 PHE A C 1
ATOM 630 O O . PHE A 1 85 ? 4.884 6.555 10.332 1.00 96.81 85 PHE A O 1
ATOM 637 N N . ALA A 1 86 ? 3.740 4.780 11.110 1.00 96.31 86 ALA A N 1
ATOM 638 C CA . ALA A 1 86 ? 3.024 5.529 12.136 1.00 96.31 86 ALA A CA 1
ATOM 639 C C . ALA A 1 86 ? 3.987 6.142 13.166 1.00 96.31 86 ALA A C 1
ATOM 641 O O . ALA A 1 86 ? 3.881 7.330 13.447 1.00 96.31 86 ALA A O 1
ATOM 642 N N . ALA A 1 87 ? 4.971 5.374 13.646 1.00 96.56 87 ALA A N 1
ATOM 643 C CA . ALA A 1 87 ? 5.981 5.876 14.578 1.00 96.56 87 ALA A CA 1
ATOM 644 C C . ALA A 1 87 ? 6.823 7.020 13.983 1.00 96.56 87 ALA A C 1
ATOM 646 O O . ALA A 1 87 ? 7.119 7.987 14.675 1.00 96.56 87 ALA A O 1
ATOM 647 N N . VAL A 1 88 ? 7.177 6.945 12.694 1.00 95.38 88 VAL A N 1
ATOM 648 C CA . VAL A 1 88 ? 7.898 8.025 11.995 1.00 95.38 88 VAL A CA 1
ATOM 649 C C . VAL A 1 88 ? 7.042 9.285 11.857 1.00 95.38 88 VAL A C 1
ATOM 651 O O . VAL A 1 88 ? 7.563 10.382 11.997 1.00 95.38 88 VAL A O 1
ATOM 654 N N . ALA A 1 89 ? 5.740 9.148 11.597 1.00 94.62 89 ALA A N 1
ATOM 655 C CA . ALA A 1 89 ? 4.834 10.292 11.468 1.00 94.62 89 ALA A CA 1
ATOM 656 C C . ALA A 1 89 ? 4.554 11.020 12.798 1.00 94.62 89 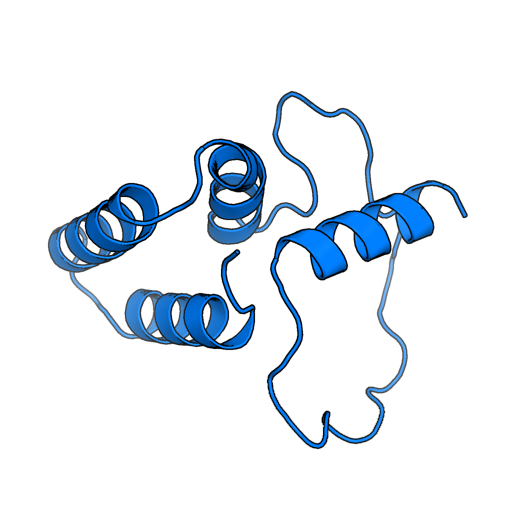ALA A C 1
ATOM 658 O O . ALA A 1 89 ? 4.013 12.125 12.782 1.00 94.62 89 ALA A O 1
ATOM 659 N N . GLU A 1 90 ? 4.873 10.394 13.932 1.00 92.75 90 GLU A N 1
ATOM 660 C CA . GLU A 1 90 ? 4.703 10.950 15.281 1.00 92.75 90 GLU A CA 1
ATOM 661 C C . GLU A 1 90 ? 6.000 11.546 15.862 1.00 92.75 90 GLU A C 1
ATOM 663 O O . GLU A 1 90 ? 5.955 12.151 16.935 1.00 92.75 90 GLU A O 1
ATOM 668 N N . ALA A 1 91 ? 7.133 11.379 15.170 1.00 84.62 91 ALA A N 1
ATOM 669 C CA . ALA A 1 91 ? 8.455 11.869 15.572 1.00 84.62 91 ALA A CA 1
ATOM 670 C C . ALA A 1 91 ? 8.707 13.322 15.134 1.00 84.62 91 ALA A C 1
ATOM 672 O O . ALA A 1 91 ? 9.348 14.055 15.923 1.00 84.62 91 ALA A O 1
#

Sequence (91 aa):
MTQLHEFAALCGRLETSPRRLDKLRLVAEFLRVLDAGEVATGVAYLTGRAFPTSEPRVLGVRGLPEAGPPAVEPSLTLAEVAAAFAAVAEA

Radius of gyration: 14.22 Å; chains: 1; bounding box: 32×28×36 Å

pLDDT: mean 93.99, std 3.83, range [82.12, 97.81]